Protein AF-A0AAN7L385-F1 (afdb_monomer_lite)

Organism: NCBI:txid236973

Radius of gyration: 12.98 Å; chains: 1; bounding box: 31×17×30 Å

Foldseek 3Di:
DDDDDQDQPDKDFDKDADPPDDPADPPCPPRRVVQDDPRIGTPVDMWHHHPVRDTDD

Sequence (57 aa):
MRSVPSDGATTGEVMFRGNTLMSGYLNDPHGTRDVFRGGWYRTRDMGVRLPSGDIQI

Secondary structure (DSSP, 8-state):
--PPPSSS---EEEEE-STTS-S-BTTBHHHHHHHEETTEEEEEEEEEE-TTS-EE-

pLDDT: mean 95.76, std 2.55, range [84.38, 98.38]

Structure (mmCIF, N/CA/C/O backbone):
data_AF-A0AAN7L385-F1
#
_entry.id   AF-A0AAN7L385-F1
#
loop_
_atom_site.group_PDB
_atom_site.id
_atom_site.type_symbol
_atom_site.label_atom_id
_atom_site.label_alt_id
_atom_site.label_comp_id
_atom_site.label_asym_id
_atom_site.label_entity_id
_atom_site.label_seq_id
_atom_site.pdbx_PDB_ins_code
_atom_site.Cartn_x
_atom_site.Cartn_y
_atom_site.Cartn_z
_atom_site.occupancy
_atom_site.B_iso_or_equiv
_atom_site.auth_seq_id
_atom_site.auth_comp_id
_atom_site.auth_asym_id
_atom_site.auth_atom_id
_atom_site.pdbx_PDB_model_num
ATOM 1 N N . MET A 1 1 ? -9.040 -5.872 -7.994 1.00 84.38 1 MET A N 1
ATOM 2 C CA . MET A 1 1 ? -7.917 -4.959 -8.307 1.00 84.38 1 MET A CA 1
ATOM 3 C C . MET A 1 1 ? -6.872 -5.746 -9.084 1.00 84.38 1 MET A C 1
ATOM 5 O O . MET A 1 1 ? -6.784 -6.949 -8.865 1.00 84.38 1 MET A O 1
ATOM 9 N N . ARG A 1 2 ? -6.147 -5.107 -10.009 1.00 90.88 2 ARG A N 1
ATOM 10 C CA . ARG A 1 2 ? -5.094 -5.733 -10.827 1.00 90.88 2 ARG A CA 1
ATOM 11 C C . ARG A 1 2 ? -3.765 -5.056 -10.503 1.00 90.88 2 ARG A C 1
ATOM 13 O O . ARG A 1 2 ? -3.708 -3.832 -10.532 1.00 90.88 2 ARG A O 1
ATOM 20 N N . SER A 1 3 ? -2.738 -5.841 -10.192 1.00 93.94 3 SER A N 1
ATOM 21 C CA . SER A 1 3 ? -1.392 -5.323 -9.930 1.00 93.94 3 SER A CA 1
ATOM 22 C C . SER A 1 3 ? -0.740 -4.779 -11.201 1.00 93.94 3 SER A C 1
ATOM 24 O O . SER A 1 3 ? -0.992 -5.283 -12.300 1.00 93.94 3 SER A O 1
ATOM 26 N N . VAL A 1 4 ? 0.114 -3.772 -11.027 1.00 96.94 4 VAL A N 1
ATOM 27 C CA . VAL A 1 4 ? 1.017 -3.268 -12.068 1.00 96.94 4 VAL A CA 1
ATOM 28 C C . VAL A 1 4 ? 2.178 -4.249 -12.301 1.00 96.94 4 VAL A C 1
ATOM 30 O O . VAL A 1 4 ? 2.499 -5.031 -11.397 1.00 96.94 4 VAL A O 1
ATOM 33 N N . PRO A 1 5 ? 2.794 -4.260 -13.497 1.00 97.69 5 PRO A N 1
ATOM 34 C CA . PRO A 1 5 ? 4.030 -5.004 -13.732 1.00 97.69 5 PRO A CA 1
ATOM 35 C C . PRO A 1 5 ? 5.187 -4.490 -12.857 1.00 97.69 5 PRO A C 1
ATOM 37 O O . PRO A 1 5 ? 5.174 -3.364 -12.369 1.00 97.69 5 PRO A O 1
ATOM 40 N N . SER A 1 6 ? 6.207 -5.331 -12.677 1.00 97.56 6 SER A N 1
ATOM 41 C CA . SER A 1 6 ? 7.455 -4.987 -11.977 1.00 97.56 6 SER A CA 1
ATOM 42 C C . SER A 1 6 ? 8.517 -4.472 -12.939 1.00 97.56 6 SER A C 1
ATOM 44 O O . SER A 1 6 ? 9.558 -5.096 -13.119 1.00 97.56 6 SER A O 1
ATOM 46 N N . ASP A 1 7 ? 8.216 -3.370 -13.614 1.00 98.06 7 ASP A N 1
ATOM 47 C CA . ASP A 1 7 ? 9.073 -2.766 -14.637 1.00 98.06 7 ASP A CA 1
ATOM 48 C C . ASP A 1 7 ? 9.838 -1.527 -14.139 1.00 98.06 7 ASP A C 1
ATOM 50 O O . ASP A 1 7 ? 10.666 -0.989 -14.868 1.00 98.06 7 ASP A O 1
ATOM 54 N N . GLY A 1 8 ? 9.579 -1.070 -12.908 1.00 97.88 8 GLY A N 1
ATOM 55 C CA . GLY A 1 8 ? 10.143 0.165 -12.361 1.00 97.88 8 GLY A CA 1
ATOM 56 C C . GLY A 1 8 ? 9.666 1.448 -13.051 1.00 97.88 8 GLY A C 1
ATOM 57 O O . GLY A 1 8 ? 10.259 2.498 -12.827 1.00 97.88 8 GLY A O 1
ATOM 58 N N . ALA A 1 9 ? 8.618 1.382 -13.877 1.00 97.88 9 ALA A N 1
ATOM 59 C CA . ALA A 1 9 ? 8.128 2.506 -14.674 1.00 97.88 9 ALA A CA 1
ATOM 60 C C . ALA A 1 9 ? 6.609 2.705 -14.559 1.00 97.88 9 ALA A C 1
ATOM 62 O O . ALA A 1 9 ? 6.136 3.840 -14.500 1.00 97.88 9 ALA A O 1
ATOM 63 N N . THR A 1 10 ? 5.831 1.623 -14.498 1.00 98.38 10 THR A N 1
ATOM 64 C CA . THR A 1 10 ? 4.374 1.692 -14.388 1.00 98.38 10 THR A CA 1
ATOM 65 C C . THR A 1 10 ? 3.969 2.082 -12.969 1.00 98.38 10 THR A C 1
ATOM 67 O O . THR A 1 10 ? 4.115 1.303 -12.025 1.00 98.38 10 THR A O 1
ATOM 70 N N . THR A 1 11 ? 3.412 3.283 -12.817 1.00 9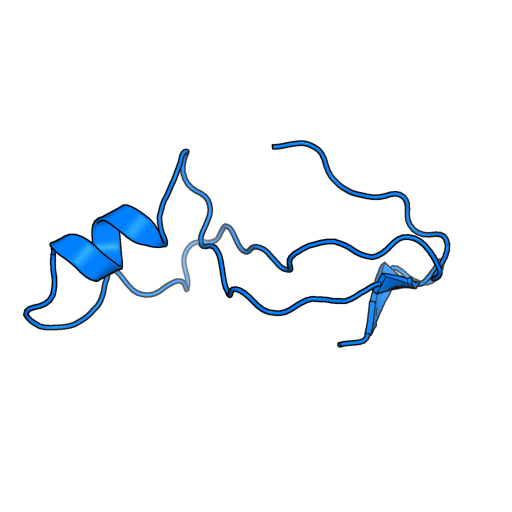7.81 11 THR A N 1
ATOM 71 C CA . THR A 1 11 ? 2.913 3.770 -11.528 1.00 97.81 11 THR A CA 1
ATOM 72 C C . THR A 1 11 ? 1.578 3.124 -11.158 1.00 97.81 11 THR A C 1
ATOM 74 O O . THR A 1 11 ? 0.660 3.034 -11.975 1.00 97.81 11 THR A O 1
ATOM 77 N N . GLY A 1 12 ? 1.442 2.726 -9.896 1.00 97.19 12 GLY A N 1
ATOM 78 C CA . GLY A 1 12 ? 0.191 2.265 -9.302 1.00 97.19 12 GLY A CA 1
ATOM 79 C C . GLY A 1 12 ? 0.062 2.699 -7.845 1.00 97.19 12 GLY A C 1
ATOM 80 O O . GLY A 1 12 ? 1.026 3.151 -7.232 1.00 97.19 12 GLY A O 1
ATOM 81 N N . GLU A 1 13 ? -1.141 2.556 -7.293 1.00 97.19 13 GLU A N 1
ATOM 82 C CA . GLU A 1 13 ? -1.384 2.779 -5.865 1.00 97.19 13 GLU A CA 1
ATOM 83 C C . GLU A 1 13 ? -0.823 1.607 -5.044 1.00 97.19 13 GLU A C 1
ATOM 85 O O . GLU A 1 13 ? -1.070 0.438 -5.369 1.00 97.19 13 GLU A O 1
ATOM 90 N N . VAL A 1 14 ? -0.105 1.911 -3.961 1.00 96.75 14 VAL A N 1
ATOM 91 C CA . VAL A 1 14 ? 0.365 0.911 -2.999 1.00 96.75 14 VAL A CA 1
ATOM 92 C C . VAL A 1 14 ? -0.822 0.435 -2.159 1.00 96.75 14 VAL A C 1
ATOM 94 O O . VAL A 1 14 ? -1.595 1.218 -1.607 1.00 96.75 14 VAL A O 1
ATOM 97 N N . MET A 1 15 ? -1.001 -0.884 -2.079 1.00 96.50 15 MET A N 1
ATOM 98 C CA . MET A 1 15 ? -2.098 -1.497 -1.332 1.00 96.50 15 MET A CA 1
ATOM 99 C C . MET A 1 1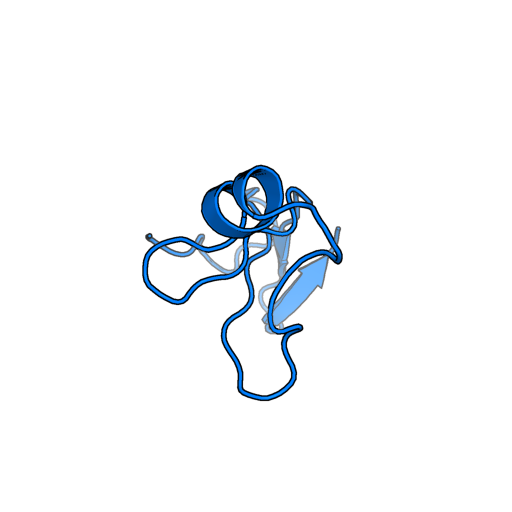5 ? -1.596 -2.666 -0.500 1.00 96.50 15 MET A C 1
ATOM 101 O O . MET A 1 15 ? -0.755 -3.449 -0.944 1.00 96.50 15 MET A O 1
ATOM 105 N N . PHE A 1 16 ? -2.171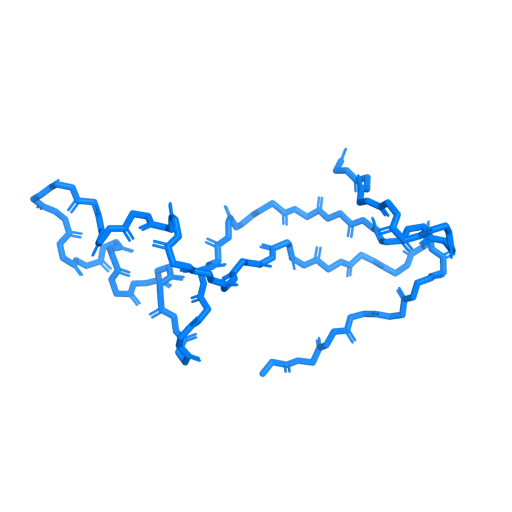 -2.826 0.689 1.00 95.81 16 PHE A N 1
ATOM 106 C CA . PHE A 1 16 ? -1.804 -3.889 1.616 1.00 95.81 16 PHE A CA 1
ATOM 107 C C . PHE A 1 16 ? -2.973 -4.827 1.902 1.00 95.81 16 PHE A C 1
ATOM 109 O O . PHE A 1 16 ? -4.137 -4.430 1.930 1.00 95.81 16 PHE A O 1
ATOM 116 N N . ARG A 1 17 ? -2.643 -6.090 2.168 1.00 95.19 17 ARG A N 1
ATOM 117 C CA . ARG A 1 17 ? -3.554 -7.095 2.715 1.00 95.19 17 ARG A CA 1
ATOM 118 C C . ARG A 1 17 ? -2.753 -7.998 3.644 1.00 95.19 17 ARG A C 1
ATOM 120 O O . ARG A 1 17 ? -1.795 -8.629 3.212 1.00 95.19 17 ARG A O 1
ATOM 127 N N . GLY A 1 18 ? -3.145 -8.061 4.910 1.00 94.94 18 GLY A N 1
ATOM 128 C CA . GLY A 1 18 ? -2.420 -8.810 5.932 1.00 94.94 18 GLY A CA 1
ATOM 129 C C . GLY A 1 18 ? -3.120 -8.752 7.284 1.00 94.94 18 GLY A C 1
ATOM 130 O O . GLY A 1 18 ? -4.073 -7.998 7.465 1.00 94.94 18 GLY A O 1
ATOM 131 N N . ASN A 1 19 ? -2.646 -9.566 8.224 1.00 94.94 19 ASN A N 1
ATOM 132 C CA . ASN A 1 19 ? -3.195 -9.682 9.579 1.00 94.94 19 ASN A CA 1
ATOM 133 C C . ASN A 1 19 ? -2.719 -8.581 10.542 1.00 94.94 19 ASN A C 1
ATOM 135 O O . ASN A 1 19 ? -3.283 -8.445 11.620 1.00 94.94 19 ASN A O 1
ATOM 139 N N . THR A 1 20 ? -1.696 -7.810 10.170 1.00 95.19 20 THR A N 1
ATOM 140 C CA . THR A 1 20 ? -1.139 -6.710 10.975 1.00 95.19 20 THR A CA 1
ATOM 141 C C . THR A 1 20 ? -1.738 -5.342 10.640 1.00 95.19 20 THR A C 1
ATOM 143 O O . THR A 1 20 ? -1.292 -4.330 11.178 1.00 95.19 20 THR A O 1
ATOM 146 N N . LEU A 1 21 ? -2.730 -5.281 9.746 1.00 95.25 21 LEU A N 1
ATOM 147 C CA . LEU A 1 21 ? -3.411 -4.032 9.408 1.00 95.25 21 LEU A CA 1
ATOM 148 C C . LEU A 1 21 ? -4.288 -3.549 10.568 1.00 95.25 21 LEU A C 1
ATOM 150 O O . LEU A 1 21 ? -4.835 -4.347 11.327 1.00 95.25 21 LEU A O 1
ATOM 154 N N . MET A 1 22 ? -4.453 -2.228 10.671 1.00 93.44 22 MET A N 1
ATOM 155 C CA . MET A 1 22 ? -5.411 -1.632 11.601 1.00 93.44 22 MET A CA 1
ATOM 156 C C . MET A 1 22 ? -6.836 -2.148 11.338 1.00 93.44 22 MET A C 1
ATOM 158 O O . MET A 1 22 ? -7.208 -2.406 10.194 1.00 93.44 22 MET A O 1
ATOM 162 N N . SER A 1 23 ? -7.667 -2.211 12.378 1.00 92.75 23 SER A N 1
ATOM 163 C CA . SER A 1 23 ? -9.095 -2.543 12.233 1.00 92.75 23 SER A CA 1
ATOM 164 C C . SER A 1 23 ? -9.929 -1.399 11.635 1.00 92.75 23 SER A C 1
ATOM 166 O O . SER A 1 23 ? -11.091 -1.600 11.290 1.00 92.75 23 SER A O 1
ATOM 168 N N . GLY A 1 24 ? -9.355 -0.196 11.541 1.00 94.38 24 GLY A N 1
ATOM 169 C CA . GLY A 1 24 ? -10.010 1.019 11.067 1.00 94.38 24 GLY A CA 1
ATOM 170 C C . GLY A 1 24 ? -9.522 2.262 11.803 1.00 94.38 24 GLY A C 1
ATOM 171 O O . GLY A 1 24 ? -8.741 2.173 12.751 1.00 94.38 24 GLY A O 1
ATOM 172 N N . TYR A 1 25 ? -10.004 3.421 11.366 1.00 95.56 25 TYR A N 1
ATOM 173 C CA . TYR A 1 25 ? -9.774 4.692 12.042 1.00 95.56 25 TYR A CA 1
ATOM 174 C C . TYR A 1 25 ? -10.715 4.843 13.243 1.00 95.56 25 TYR A C 1
ATOM 176 O O . TYR A 1 25 ? -11.903 4.515 13.177 1.00 95.56 25 TYR A O 1
ATOM 184 N N . LEU A 1 26 ? -10.187 5.364 14.352 1.00 97.62 26 LEU A N 1
ATOM 185 C CA . LEU A 1 26 ? -10.962 5.616 15.564 1.00 97.62 26 LEU A CA 1
ATOM 186 C C . LEU A 1 26 ? -12.040 6.677 15.297 1.00 97.62 26 LEU A C 1
ATOM 188 O O . LEU A 1 26 ? -11.726 7.772 14.843 1.00 97.62 26 LEU A O 1
ATOM 192 N N . ASN A 1 27 ? -13.298 6.359 15.617 1.00 97.12 27 ASN A N 1
ATOM 193 C CA . ASN A 1 27 ? -14.471 7.229 15.437 1.00 97.12 27 ASN A CA 1
ATOM 194 C C . ASN A 1 27 ? -14.753 7.681 13.991 1.00 97.12 27 ASN A C 1
ATOM 196 O O . ASN A 1 27 ? -15.594 8.553 13.787 1.00 97.12 27 ASN A O 1
ATOM 200 N N . ASP A 1 28 ? -14.124 7.060 12.990 1.00 97.69 28 ASP A N 1
ATOM 201 C CA . ASP A 1 28 ? -14.370 7.356 11.578 1.00 97.69 28 ASP A CA 1
ATOM 202 C C . ASP A 1 28 ? -14.711 6.078 10.784 1.00 97.69 28 ASP A C 1
ATOM 204 O O . ASP A 1 28 ? -13.881 5.508 10.058 1.00 97.69 28 ASP A O 1
ATOM 208 N N . PRO A 1 29 ? -15.957 5.580 10.916 1.00 95.75 29 PRO A N 1
ATOM 209 C CA . PRO A 1 29 ? -16.410 4.416 10.166 1.00 95.75 29 PRO A CA 1
ATOM 210 C C . PRO A 1 29 ? -16.503 4.692 8.659 1.00 95.75 29 PRO A C 1
ATOM 212 O O . PRO A 1 29 ? -16.443 3.747 7.871 1.00 95.75 29 PRO A O 1
ATOM 215 N N . HIS A 1 30 ? -16.652 5.954 8.246 1.00 96.31 30 HIS A N 1
ATOM 216 C CA . HIS A 1 30 ? -16.720 6.329 6.835 1.00 96.31 30 HIS A CA 1
ATOM 217 C C . HIS A 1 30 ? -15.339 6.241 6.188 1.00 96.31 30 HIS A C 1
ATOM 219 O O . HIS A 1 30 ? -15.173 5.461 5.250 1.00 96.31 30 HIS A O 1
ATOM 225 N N . GLY A 1 31 ? -14.333 6.907 6.757 1.00 95.94 31 GLY A N 1
ATOM 226 C CA . GLY A 1 31 ? -12.953 6.808 6.291 1.00 95.94 31 GLY A CA 1
ATOM 227 C C . GLY A 1 31 ? -12.442 5.370 6.312 1.00 95.94 31 GLY A C 1
ATOM 228 O O . GLY A 1 31 ? -11.804 4.931 5.356 1.00 95.94 31 GLY A O 1
ATOM 229 N N . THR A 1 32 ? -12.812 4.589 7.336 1.00 95.38 32 THR A N 1
ATOM 230 C CA . THR A 1 32 ? -12.500 3.151 7.401 1.00 95.38 32 THR A CA 1
ATOM 231 C C . THR A 1 32 ? -13.068 2.396 6.195 1.00 95.38 32 THR A C 1
ATOM 233 O O . THR A 1 32 ? -12.344 1.673 5.512 1.00 95.38 32 THR A O 1
ATOM 236 N N . ARG A 1 33 ? -14.356 2.571 5.877 1.00 94.81 33 ARG A N 1
ATOM 237 C CA . ARG A 1 33 ? -14.986 1.907 4.718 1.00 94.81 33 ARG A CA 1
ATOM 238 C C . ARG A 1 33 ? -14.417 2.384 3.381 1.00 94.81 33 ARG A C 1
ATOM 240 O O . ARG A 1 33 ? -14.418 1.625 2.414 1.00 94.81 33 ARG A O 1
ATOM 247 N N . ASP A 1 34 ? -13.940 3.621 3.315 1.00 95.31 34 ASP A N 1
ATOM 248 C CA . ASP A 1 34 ? -13.390 4.188 2.087 1.00 95.31 34 ASP A CA 1
ATOM 249 C C . ASP A 1 34 ? -12.023 3.600 1.729 1.00 95.31 34 ASP A C 1
ATOM 251 O O . ASP A 1 34 ? -11.762 3.338 0.549 1.00 95.31 34 ASP A O 1
ATOM 255 N N . VAL A 1 35 ? -11.168 3.358 2.730 1.00 95.94 35 VAL A N 1
ATOM 256 C CA . VAL A 1 35 ? -9.825 2.786 2.528 1.00 95.94 35 VAL A CA 1
ATOM 257 C C . VAL A 1 35 ? -9.824 1.260 2.454 1.00 95.94 35 VAL A C 1
ATOM 259 O O . VAL A 1 35 ? -8.952 0.692 1.798 1.00 95.94 35 VAL A O 1
ATOM 262 N N . PHE A 1 36 ? -10.804 0.583 3.063 1.00 95.62 36 PHE A N 1
ATOM 263 C CA . PHE A 1 36 ? -10.931 -0.874 3.003 1.00 95.62 36 PHE A CA 1
ATOM 264 C C . PHE A 1 36 ? -11.944 -1.320 1.945 1.00 95.62 36 PHE A C 1
ATOM 266 O O . PHE A 1 36 ? -13.154 -1.221 2.144 1.00 95.62 36 PHE A O 1
ATOM 273 N N . ARG A 1 37 ? -11.472 -1.904 0.833 1.00 91.50 37 ARG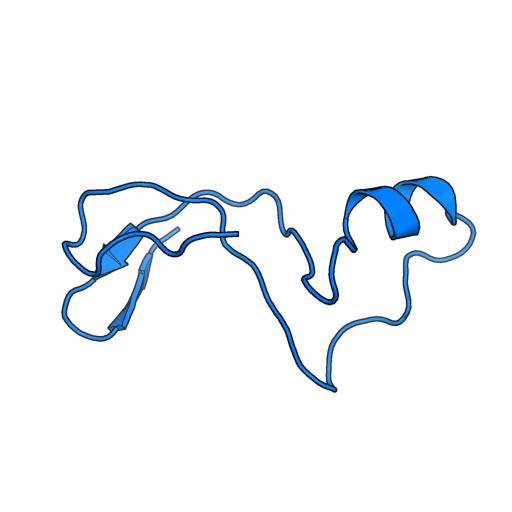 A N 1
ATOM 274 C CA . ARG A 1 37 ? -12.350 -2.498 -0.196 1.00 91.50 37 ARG A CA 1
ATOM 275 C C . ARG A 1 37 ? -11.872 -3.870 -0.645 1.00 91.50 37 ARG A C 1
ATOM 277 O O . ARG A 1 37 ? -10.720 -4.049 -1.021 1.00 91.50 37 ARG A O 1
ATOM 284 N N . GLY A 1 38 ? -12.777 -4.851 -0.630 1.00 88.50 38 GLY A N 1
ATOM 285 C CA . GLY A 1 38 ? -12.479 -6.215 -1.084 1.00 88.50 38 GLY A CA 1
ATOM 286 C C . GLY A 1 38 ? -11.344 -6.896 -0.308 1.00 88.50 38 GLY A C 1
ATOM 287 O O . GLY A 1 38 ? -10.594 -7.673 -0.892 1.00 88.50 38 GLY A O 1
ATOM 288 N N . GLY A 1 39 ? -11.184 -6.566 0.980 1.00 90.50 39 GLY A N 1
ATOM 289 C CA . GLY A 1 39 ? -10.108 -7.083 1.834 1.00 90.50 39 GLY A CA 1
ATOM 290 C C . GLY A 1 39 ? -8.737 -6.427 1.626 1.00 90.50 39 GLY A C 1
ATOM 291 O O . GLY A 1 39 ? -7.759 -6.913 2.187 1.00 90.50 39 GLY A O 1
ATOM 292 N N . TRP A 1 40 ? -8.657 -5.353 0.836 1.00 95.38 40 TRP A N 1
ATOM 293 C CA . TRP A 1 40 ? -7.445 -4.560 0.624 1.00 95.38 40 TRP A CA 1
ATOM 294 C C . TRP A 1 40 ? -7.540 -3.210 1.326 1.00 95.38 40 TRP A C 1
ATOM 296 O O . TRP A 1 40 ? -8.595 -2.574 1.298 1.00 95.38 40 TRP A O 1
ATOM 306 N N . TYR A 1 41 ? -6.425 -2.778 1.909 1.00 96.88 41 TYR A N 1
ATOM 307 C CA . TYR A 1 41 ? -6.207 -1.433 2.422 1.00 96.88 41 TYR A CA 1
ATOM 308 C C . TYR A 1 41 ? -5.533 -0.569 1.355 1.00 96.88 41 TYR A C 1
ATOM 310 O O . TYR A 1 41 ? -4.481 -0.932 0.825 1.00 96.88 41 TYR A O 1
ATOM 318 N N . ARG A 1 42 ? -6.155 0.567 1.052 1.00 96.38 42 ARG A N 1
ATOM 319 C CA . ARG A 1 42 ? -5.706 1.570 0.085 1.00 96.38 42 ARG A CA 1
ATOM 320 C C . ARG A 1 42 ? -4.925 2.670 0.797 1.00 96.38 42 ARG A C 1
ATOM 322 O O . ARG A 1 42 ? -5.535 3.440 1.538 1.00 96.38 42 ARG A O 1
ATOM 329 N N . THR A 1 43 ? -3.607 2.7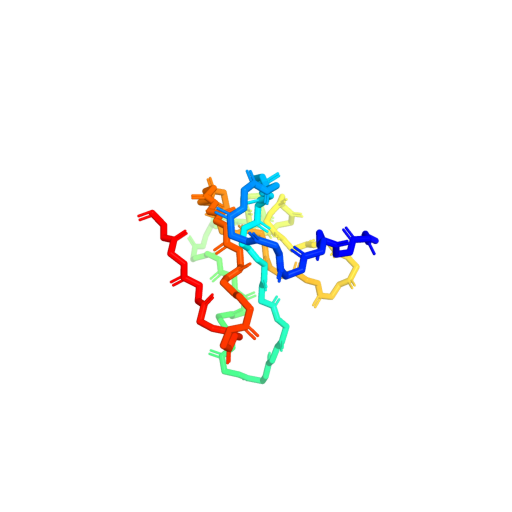47 0.592 1.00 95.25 43 THR A N 1
ATOM 330 C CA . THR A 1 43 ? -2.777 3.748 1.290 1.00 95.25 43 THR A CA 1
ATOM 331 C C . THR A 1 43 ? -2.918 5.143 0.691 1.00 95.25 43 THR A C 1
ATOM 333 O O . THR A 1 43 ? -2.692 6.123 1.392 1.00 95.25 43 THR A O 1
ATOM 336 N N . ARG A 1 44 ? -3.355 5.228 -0.577 1.00 95.00 44 ARG A N 1
ATOM 337 C CA . ARG A 1 44 ? -3.342 6.432 -1.423 1.00 95.00 44 ARG A CA 1
ATOM 338 C C . ARG A 1 44 ? -1.945 6.936 -1.801 1.00 95.00 44 ARG A C 1
ATOM 340 O O . ARG A 1 44 ? -1.850 7.992 -2.422 1.00 95.00 44 ARG A O 1
ATOM 347 N N . ASP A 1 45 ? -0.897 6.172 -1.508 1.00 97.12 45 ASP A N 1
ATOM 348 C CA . ASP A 1 45 ? 0.455 6.451 -1.989 1.00 97.12 45 ASP A CA 1
ATOM 349 C C . ASP A 1 45 ? 0.646 5.853 -3.379 1.00 97.12 45 ASP A C 1
ATOM 351 O O . ASP A 1 45 ? 0.195 4.740 -3.665 1.00 97.12 45 ASP A O 1
ATOM 355 N N . MET A 1 46 ? 1.334 6.591 -4.243 1.00 97.69 46 MET A N 1
ATOM 356 C CA . MET A 1 46 ? 1.654 6.166 -5.601 1.00 97.69 46 MET A CA 1
ATOM 357 C C . MET A 1 46 ? 3.117 5.755 -5.668 1.00 97.69 46 MET A C 1
ATOM 359 O O . MET A 1 46 ? 3.967 6.438 -5.114 1.00 97.69 46 MET A O 1
ATOM 363 N N . GLY A 1 47 ? 3.408 4.663 -6.367 1.00 97.81 47 GLY A N 1
ATOM 364 C CA . GLY A 1 47 ? 4.776 4.189 -6.529 1.00 97.81 47 GLY A CA 1
ATOM 365 C C . GLY A 1 47 ? 4.942 3.267 -7.727 1.00 97.81 47 GLY A C 1
ATOM 366 O O . GLY A 1 47 ? 3.985 2.955 -8.442 1.00 97.81 47 GLY A O 1
ATOM 367 N N . VAL A 1 48 ? 6.175 2.819 -7.934 1.00 98.25 48 VAL A N 1
ATOM 368 C CA . VAL A 1 48 ? 6.540 1.799 -8.923 1.00 98.25 48 VAL A CA 1
ATOM 369 C C . VAL A 1 48 ? 7.078 0.564 -8.214 1.00 98.25 48 VAL A C 1
ATOM 371 O O . VAL A 1 48 ? 7.650 0.645 -7.124 1.00 98.25 48 VAL A O 1
ATOM 374 N N . ARG A 1 49 ? 6.919 -0.601 -8.845 1.00 98.06 49 ARG A N 1
ATOM 375 C CA . ARG A 1 49 ? 7.555 -1.835 -8.382 1.00 98.06 49 ARG A CA 1
ATOM 376 C C . ARG A 1 49 ? 8.772 -2.121 -9.250 1.00 98.06 49 ARG A C 1
ATOM 378 O O . ARG A 1 49 ? 8.623 -2.354 -10.448 1.00 98.06 49 ARG A O 1
ATOM 385 N N . LEU A 1 50 ? 9.960 -2.110 -8.654 1.00 98.25 50 LEU A N 1
ATOM 386 C CA . LEU A 1 50 ? 11.204 -2.420 -9.355 1.00 98.25 50 LEU A CA 1
ATOM 387 C C . LEU A 1 50 ? 11.243 -3.908 -9.758 1.00 98.25 50 LEU A C 1
ATOM 389 O O . LEU A 1 50 ? 10.574 -4.732 -9.121 1.00 98.25 50 LEU A O 1
ATOM 393 N N . PRO A 1 51 ? 12.048 -4.295 -10.766 1.00 98.12 51 PRO A N 1
ATOM 394 C CA . PRO A 1 51 ? 12.232 -5.702 -11.139 1.00 98.12 51 PRO A CA 1
ATOM 395 C C . PRO A 1 51 ? 12.747 -6.593 -9.997 1.00 98.12 51 PRO A C 1
ATOM 397 O O . PRO A 1 51 ? 12.444 -7.784 -9.969 1.00 98.12 51 PRO A O 1
ATOM 400 N N . SER A 1 52 ? 13.478 -6.019 -9.032 1.00 97.75 52 SER A N 1
ATOM 401 C CA . SER A 1 52 ? 13.925 -6.693 -7.801 1.00 97.75 52 SER A CA 1
ATOM 402 C C . SER A 1 52 ? 12.778 -7.046 -6.848 1.00 97.75 52 SER A C 1
ATOM 404 O O . SER A 1 52 ? 12.938 -7.891 -5.971 1.00 97.75 52 SER A O 1
ATOM 406 N N . GLY A 1 53 ? 11.608 -6.430 -7.028 1.00 95.38 53 GLY A N 1
ATOM 407 C CA . GLY A 1 53 ? 10.432 -6.603 -6.184 1.00 95.38 53 GLY A CA 1
ATOM 408 C C . GLY A 1 53 ? 10.238 -5.502 -5.145 1.00 95.38 53 GLY A C 1
ATOM 409 O O . GLY A 1 53 ? 9.153 -5.454 -4.559 1.00 95.38 53 GLY A O 1
ATOM 410 N N . ASP A 1 54 ? 11.228 -4.622 -4.971 1.00 97.50 54 ASP A N 1
ATOM 411 C CA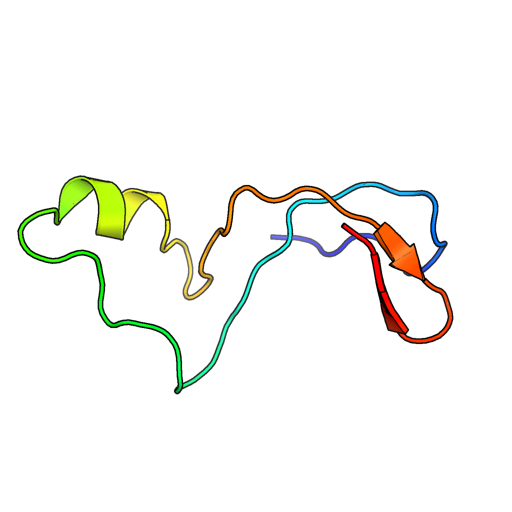 . ASP A 1 54 ? 11.149 -3.448 -4.103 1.00 97.50 54 ASP A CA 1
ATOM 412 C C . ASP A 1 54 ? 10.073 -2.471 -4.589 1.00 97.50 54 ASP A C 1
ATOM 414 O O . ASP A 1 54 ? 9.785 -2.362 -5.787 1.00 97.50 54 ASP A O 1
ATOM 418 N N . ILE A 1 55 ? 9.483 -1.745 -3.642 1.00 97.31 55 ILE A N 1
ATOM 419 C CA . ILE A 1 55 ? 8.541 -0.663 -3.919 1.00 97.31 55 ILE A CA 1
ATOM 420 C C . ILE A 1 55 ? 9.277 0.653 -3.708 1.00 97.31 55 ILE A C 1
ATOM 422 O O . ILE A 1 55 ? 9.832 0.887 -2.636 1.00 97.31 55 ILE A O 1
ATOM 426 N N . GLN A 1 56 ? 9.250 1.507 -4.727 1.00 97.06 56 GLN A N 1
ATOM 427 C CA . GLN A 1 56 ? 9.729 2.879 -4.646 1.00 97.06 56 GLN A CA 1
ATOM 428 C C . GLN A 1 56 ? 8.519 3.814 -4.696 1.00 97.06 56 GLN A C 1
ATOM 430 O O . GLN A 1 56 ? 7.721 3.732 -5.634 1.00 97.06 56 GLN A O 1
ATOM 435 N N . ILE A 1 57 ? 8.389 4.653 -3.667 1.00 94.81 57 ILE A N 1
ATOM 436 C CA . ILE A 1 57 ? 7.358 5.692 -3.525 1.00 94.81 57 ILE A CA 1
ATOM 437 C C . ILE A 1 57 ? 7.982 7.034 -3.901 1.00 94.81 57 ILE A C 1
ATOM 439 O O . ILE A 1 57 ? 9.102 7.300 -3.403 1.00 94.81 57 ILE A O 1
#